Protein AF-A0A852R8W9-F1 (afdb_monomer_lite)

Radius of gyration: 17.34 Å; chains: 1; bounding box: 40×37×44 Å

Organism: NCBI:txid283878

Structure (mmCIF, N/CA/C/O backbone):
data_AF-A0A852R8W9-F1
#
_entry.id   AF-A0A852R8W9-F1
#
loop_
_atom_site.group_PDB
_atom_site.id
_atom_site.type_symbol
_atom_site.label_atom_id
_atom_site.label_alt_id
_atom_site.label_comp_id
_atom_site.label_asym_id
_atom_site.label_entity_id
_atom_site.label_seq_id
_atom_site.pdbx_PDB_ins_code
_atom_site.Cartn_x
_atom_site.Cartn_y
_atom_site.Cartn_z
_atom_site.occupancy
_atom_site.B_iso_or_equiv
_atom_site.auth_seq_id
_atom_site.auth_comp_id
_atom_site.auth_asym_id
_atom_site.auth_atom_id
_atom_site.pdbx_PDB_model_num
ATOM 1 N N . MET A 1 1 ? -13.050 2.021 -13.299 1.00 54.09 1 MET A N 1
ATOM 2 C CA . MET A 1 1 ? -12.258 0.997 -12.567 1.00 54.09 1 MET A CA 1
ATOM 3 C C . MET A 1 1 ? -11.620 -0.120 -13.431 1.00 54.09 1 MET A C 1
ATOM 5 O O . MET A 1 1 ? -11.118 -1.083 -12.865 1.00 54.09 1 MET A O 1
ATOM 9 N N . ARG A 1 2 ? -11.552 -0.036 -14.776 1.00 55.56 2 ARG A N 1
ATOM 10 C CA . ARG A 1 2 ? -10.937 -1.107 -15.606 1.00 55.56 2 ARG A CA 1
ATOM 11 C C . ARG A 1 2 ? -9.401 -1.055 -15.649 1.00 55.56 2 ARG A C 1
ATOM 13 O O . ARG A 1 2 ? -8.767 -2.098 -15.560 1.00 55.56 2 ARG A O 1
ATOM 20 N N . LEU A 1 3 ? -8.813 0.142 -15.693 1.00 57.22 3 LEU A N 1
ATOM 21 C CA . LEU A 1 3 ? -7.356 0.330 -15.791 1.00 57.22 3 LEU A CA 1
ATOM 22 C C . LEU A 1 3 ? -6.591 -0.113 -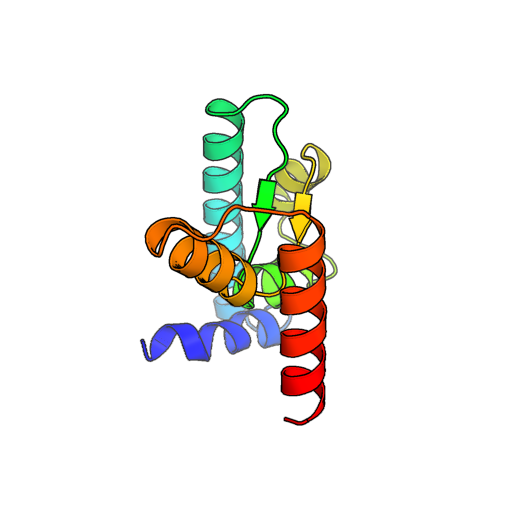14.532 1.00 57.22 3 LEU A C 1
ATOM 24 O O . LEU A 1 3 ? -5.527 -0.708 -14.643 1.00 57.22 3 LEU A O 1
ATOM 28 N N . ALA A 1 4 ? -7.157 0.081 -13.336 1.00 64.38 4 ALA A N 1
ATOM 29 C CA . ALA A 1 4 ? -6.518 -0.328 -12.080 1.00 64.38 4 ALA A CA 1
ATOM 30 C C . ALA A 1 4 ? -6.261 -1.847 -11.999 1.00 64.38 4 ALA A C 1
ATOM 32 O O . ALA A 1 4 ? -5.278 -2.278 -11.403 1.00 64.38 4 ALA A O 1
ATOM 33 N N . ARG A 1 5 ? -7.101 -2.666 -12.652 1.00 68.38 5 ARG A N 1
ATOM 34 C CA . ARG A 1 5 ? -6.920 -4.129 -12.712 1.00 68.38 5 ARG A CA 1
ATOM 35 C C . ARG A 1 5 ? -5.698 -4.529 -13.544 1.00 68.38 5 ARG A C 1
ATOM 37 O O . ARG A 1 5 ? -5.133 -5.591 -13.312 1.00 68.38 5 ARG A O 1
ATOM 44 N N . LEU A 1 6 ? -5.277 -3.672 -14.475 1.00 75.81 6 LEU A N 1
ATOM 45 C CA . LEU A 1 6 ? -4.121 -3.897 -15.343 1.00 75.81 6 LEU A CA 1
ATOM 46 C C . LEU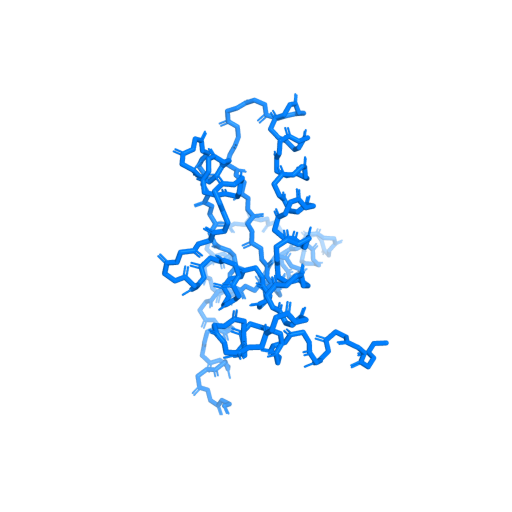 A 1 6 ? -2.806 -3.420 -14.718 1.00 75.81 6 LEU A C 1
ATOM 48 O O . LEU A 1 6 ? -1.745 -3.748 -15.238 1.00 75.81 6 LEU A O 1
ATOM 52 N N . ALA A 1 7 ? -2.845 -2.706 -13.587 1.00 78.25 7 ALA A N 1
ATOM 53 C CA . ALA A 1 7 ? -1.643 -2.185 -12.933 1.00 78.25 7 ALA A CA 1
ATOM 54 C C . ALA A 1 7 ? -0.608 -3.286 -12.646 1.00 78.25 7 ALA A C 1
ATOM 56 O O . ALA A 1 7 ? 0.589 -3.066 -12.805 1.00 78.25 7 ALA A O 1
ATOM 57 N N . LYS A 1 8 ? -1.064 -4.502 -12.307 1.00 80.88 8 LYS A N 1
ATOM 58 C CA . LYS A 1 8 ? -0.193 -5.663 -12.064 1.00 80.88 8 LYS A CA 1
ATOM 59 C C . LYS A 1 8 ? 0.690 -6.010 -13.271 1.00 80.88 8 LYS A C 1
ATOM 61 O O . LYS A 1 8 ? 1.817 -6.446 -13.068 1.00 80.88 8 L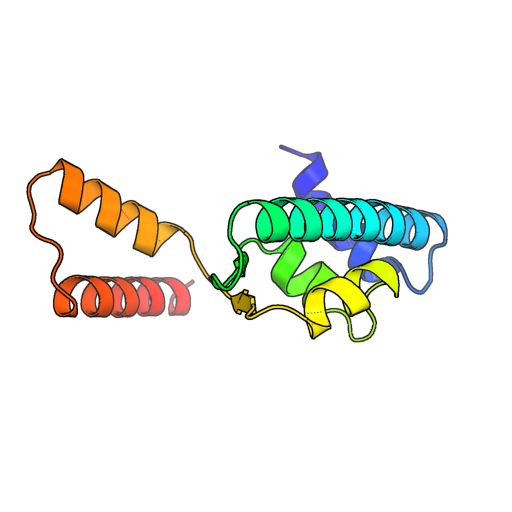YS A O 1
ATOM 66 N N . LEU A 1 9 ? 0.215 -5.796 -14.502 1.00 84.62 9 LEU A N 1
ATOM 67 C CA . LEU A 1 9 ? 0.983 -6.088 -15.718 1.00 84.62 9 LEU A CA 1
ATOM 68 C C . LEU A 1 9 ? 2.240 -5.220 -15.811 1.00 84.62 9 LEU A C 1
ATOM 70 O O . LEU A 1 9 ? 3.301 -5.723 -16.167 1.00 84.62 9 LEU A O 1
ATOM 74 N N . ALA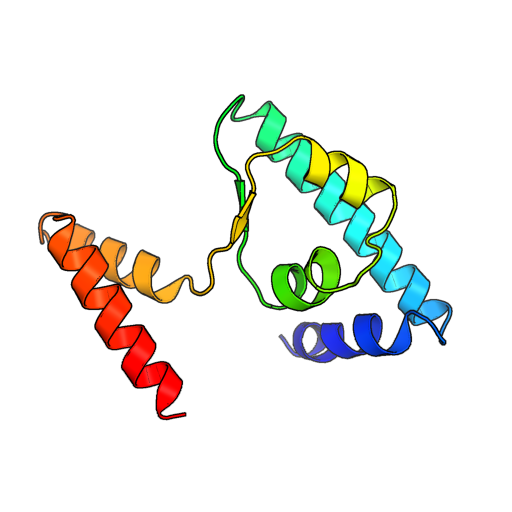 A 1 10 ? 2.149 -3.949 -15.409 1.00 85.00 10 ALA A N 1
ATOM 75 C CA . ALA A 1 10 ? 3.306 -3.060 -15.395 1.00 85.00 10 ALA A CA 1
ATOM 76 C C . ALA A 1 10 ? 4.397 -3.577 -14.441 1.00 85.00 10 ALA A C 1
ATOM 78 O O . ALA A 1 10 ? 5.566 -3.601 -14.804 1.00 85.00 10 ALA A O 1
ATOM 79 N N . PHE A 1 11 ? 4.024 -4.072 -13.255 1.00 85.25 11 PHE A N 1
ATOM 80 C CA . PHE A 1 11 ? 4.988 -4.657 -12.312 1.00 85.25 11 PHE A CA 1
ATOM 81 C C . PHE A 1 11 ? 5.555 -6.001 -12.777 1.00 85.25 11 PHE A C 1
ATOM 83 O O . PHE A 1 11 ? 6.721 -6.285 -12.521 1.00 85.25 11 PHE A O 1
ATOM 90 N N . LEU A 1 12 ? 4.750 -6.831 -13.449 1.00 86.75 12 LEU A N 1
ATOM 91 C CA . LEU A 1 12 ? 5.198 -8.132 -13.956 1.00 86.75 12 LEU A CA 1
ATOM 92 C C . LEU A 1 12 ? 6.252 -7.989 -15.060 1.00 86.75 12 LEU A C 1
ATOM 94 O O . LEU A 1 12 ? 7.193 -8.777 -15.108 1.00 86.75 12 LEU A O 1
ATOM 98 N N . HIS A 1 13 ? 6.109 -6.980 -15.921 1.00 88.50 13 HIS A N 1
ATOM 99 C CA . HIS A 1 13 ? 6.950 -6.812 -17.107 1.00 88.50 13 HIS A CA 1
ATOM 100 C C . HIS A 1 13 ? 7.994 -5.695 -16.986 1.00 88.50 13 HIS A C 1
ATOM 102 O O . HIS A 1 13 ? 8.775 -5.500 -17.913 1.00 88.50 13 HIS A O 1
ATOM 108 N N . SER A 1 14 ? 8.086 -4.988 -15.854 1.00 87.00 14 SER A N 1
ATOM 109 C CA . SER A 1 14 ? 8.984 -3.829 -15.696 1.00 87.00 14 SER A CA 1
ATOM 110 C C . SER A 1 14 ? 10.475 -4.126 -15.886 1.00 87.00 14 SER A C 1
ATOM 112 O O . SER A 1 14 ? 11.265 -3.199 -16.031 1.00 87.00 14 SER A O 1
ATOM 114 N N . ARG A 1 15 ? 10.885 -5.398 -15.858 1.00 84.81 15 ARG A N 1
ATOM 115 C CA . ARG A 1 15 ? 12.278 -5.815 -16.099 1.00 84.81 15 ARG A CA 1
ATOM 116 C C . ARG A 1 15 ? 12.599 -6.053 -17.570 1.00 84.81 15 ARG A C 1
ATOM 118 O O . ARG A 1 15 ? 13.769 -6.064 -17.931 1.00 84.81 15 ARG A O 1
ATOM 125 N N . THR A 1 16 ? 11.581 -6.294 -18.387 1.00 89.19 16 THR A N 1
ATOM 126 C CA . THR A 1 16 ? 11.725 -6.725 -19.784 1.00 89.19 16 THR A CA 1
ATOM 127 C C . THR A 1 16 ? 11.092 -5.745 -20.768 1.00 89.19 16 THR A C 1
ATOM 129 O O . THR A 1 16 ? 11.413 -5.786 -21.948 1.00 89.19 16 THR A O 1
ATOM 132 N N . ASP A 1 17 ? 10.209 -4.862 -20.299 1.00 92.19 17 ASP A N 1
ATOM 133 C CA . ASP A 1 17 ? 9.490 -3.875 -21.101 1.00 92.19 17 ASP A CA 1
ATOM 134 C C . ASP A 1 17 ? 9.785 -2.454 -20.588 1.00 92.19 17 ASP A C 1
ATOM 136 O O . ASP A 1 17 ? 9.567 -2.123 -19.418 1.00 92.19 17 ASP A O 1
ATOM 140 N N . SER A 1 18 ? 10.281 -1.595 -21.484 1.00 90.25 18 SER A N 1
ATOM 141 C CA . SER A 1 18 ? 10.689 -0.224 -2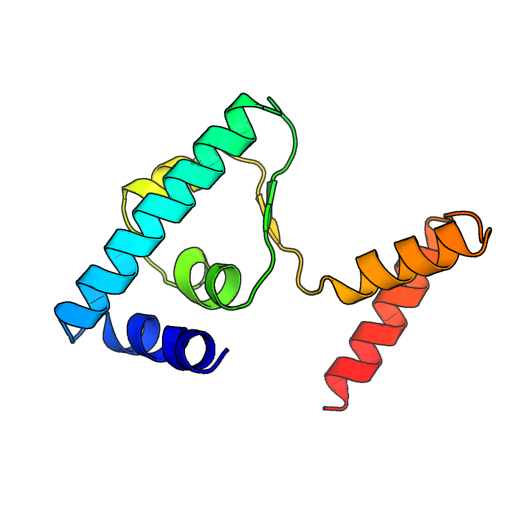1.151 1.00 90.25 18 SER A CA 1
ATOM 142 C C . SER A 1 18 ? 9.518 0.719 -20.848 1.00 90.25 18 SER A C 1
ATOM 144 O O . SER A 1 18 ? 9.675 1.659 -20.064 1.00 90.25 18 SER A O 1
ATOM 146 N N . VAL A 1 19 ? 8.335 0.481 -21.420 1.00 91.06 19 VAL A N 1
ATOM 147 C CA . VAL A 1 19 ? 7.111 1.232 -21.114 1.00 91.06 19 VAL A CA 1
ATOM 148 C C . VAL A 1 19 ? 6.609 0.832 -19.732 1.00 91.06 19 VAL A C 1
ATOM 150 O O . VAL A 1 19 ? 6.325 1.704 -18.908 1.00 91.06 19 VAL A O 1
ATOM 153 N N . ALA A 1 20 ? 6.580 -0.469 -19.436 1.00 88.25 20 ALA A N 1
ATOM 154 C CA . ALA A 1 20 ? 6.234 -0.974 -18.111 1.00 88.25 20 ALA A CA 1
ATOM 155 C C . ALA A 1 20 ? 7.186 -0.426 -17.032 1.00 88.25 20 ALA A C 1
ATOM 157 O O . ALA A 1 20 ? 6.729 0.057 -15.993 1.00 88.25 20 ALA A O 1
ATOM 158 N N . ALA A 1 21 ? 8.496 -0.412 -17.306 1.00 86.81 21 ALA A N 1
ATOM 159 C CA . ALA A 1 21 ? 9.504 0.172 -16.420 1.00 86.81 21 ALA A CA 1
ATOM 160 C C . ALA A 1 21 ? 9.236 1.659 -16.136 1.00 86.81 21 ALA A C 1
ATOM 162 O O . ALA A 1 21 ? 9.238 2.077 -14.977 1.00 86.81 21 ALA A O 1
ATOM 163 N N . LYS A 1 22 ? 8.939 2.449 -17.180 1.00 89.56 22 LYS A N 1
ATOM 164 C CA . LYS A 1 22 ? 8.602 3.877 -17.046 1.00 89.56 22 LYS A CA 1
ATOM 165 C C . LYS A 1 22 ? 7.338 4.098 -16.217 1.00 89.56 22 LYS A C 1
ATOM 167 O O . LYS A 1 22 ? 7.328 4.983 -15.367 1.00 89.56 22 LYS A O 1
ATOM 172 N N . ILE A 1 23 ? 6.291 3.297 -16.427 1.00 88.81 23 ILE A N 1
ATOM 173 C CA . ILE A 1 23 ? 5.046 3.388 -15.646 1.00 88.81 23 ILE A CA 1
ATOM 174 C C . ILE A 1 23 ? 5.326 3.131 -14.162 1.00 88.81 23 ILE A C 1
ATOM 176 O O . ILE A 1 23 ? 4.883 3.902 -13.306 1.00 88.81 23 ILE A O 1
ATOM 180 N N . VAL A 1 24 ? 6.087 2.074 -13.854 1.00 87.81 24 VAL A N 1
ATOM 181 C CA . VAL A 1 24 ? 6.452 1.739 -12.472 1.00 87.81 24 VAL A CA 1
ATOM 182 C C . VAL A 1 24 ? 7.280 2.863 -11.847 1.00 87.81 24 VAL A C 1
ATOM 184 O O . VAL A 1 24 ? 6.934 3.298 -10.750 1.00 87.81 24 VAL A O 1
ATOM 187 N N . ASP A 1 25 ? 8.298 3.383 -12.537 1.00 88.31 25 ASP A N 1
ATOM 188 C CA . ASP A 1 25 ? 9.153 4.469 -12.031 1.00 88.31 25 ASP A CA 1
ATOM 189 C C . ASP A 1 25 ? 8.374 5.769 -11.769 1.00 88.31 25 ASP A C 1
ATOM 191 O O . ASP A 1 25 ? 8.489 6.363 -10.693 1.00 88.31 25 ASP A O 1
ATOM 195 N N . VAL A 1 26 ? 7.515 6.187 -12.707 1.00 89.62 26 VAL A N 1
ATOM 196 C CA . VAL A 1 26 ? 6.664 7.373 -12.530 1.00 89.62 26 VAL A CA 1
ATOM 197 C C . VAL A 1 26 ? 5.753 7.200 -11.320 1.00 89.62 26 VAL A C 1
ATOM 199 O O . VAL A 1 26 ? 5.681 8.098 -10.478 1.00 89.62 26 VAL A O 1
ATOM 202 N N . GLY A 1 27 ? 5.087 6.052 -11.183 1.00 88.69 27 GLY A N 1
ATOM 203 C CA . GLY A 1 27 ? 4.234 5.811 -10.022 1.00 88.69 27 GLY A CA 1
ATOM 204 C C . GLY A 1 27 ? 5.027 5.742 -8.711 1.00 88.69 27 GLY A C 1
ATOM 205 O O . GLY A 1 27 ? 4.585 6.306 -7.714 1.00 88.69 27 GLY A O 1
ATOM 206 N N . ALA A 1 28 ? 6.238 5.172 -8.712 1.00 88.50 28 ALA A N 1
ATOM 207 C CA . ALA A 1 28 ? 7.098 5.133 -7.528 1.00 88.50 28 ALA A CA 1
ATOM 208 C C . ALA A 1 28 ? 7.496 6.541 -7.056 1.00 88.50 28 ALA A C 1
ATOM 210 O O . ALA A 1 28 ? 7.478 6.818 -5.857 1.00 88.50 28 ALA A O 1
ATOM 211 N N . LYS A 1 29 ? 7.789 7.459 -7.988 1.00 89.94 29 LYS A N 1
ATOM 212 C CA . LYS A 1 29 ? 8.059 8.876 -7.683 1.00 89.94 29 LYS A CA 1
ATOM 213 C C . LYS A 1 29 ? 6.856 9.576 -7.051 1.00 89.94 29 LYS A C 1
ATOM 215 O O . LYS A 1 29 ? 7.034 10.319 -6.090 1.00 89.94 29 LYS A O 1
ATOM 220 N N . HIS A 1 30 ? 5.646 9.315 -7.547 1.00 90.31 30 HIS A N 1
ATOM 221 C CA . HIS A 1 30 ? 4.426 9.885 -6.965 1.00 90.31 30 HIS A CA 1
ATOM 222 C C . HIS A 1 30 ? 4.168 9.339 -5.560 1.00 90.31 30 HIS A C 1
ATOM 224 O O . HIS A 1 30 ? 3.915 10.119 -4.648 1.00 90.31 30 HIS A O 1
ATOM 230 N N . VAL A 1 31 ? 4.311 8.024 -5.359 1.00 88.25 31 VAL A N 1
ATOM 231 C CA . VAL A 1 31 ? 4.193 7.412 -4.028 1.00 88.25 31 VAL A CA 1
ATOM 232 C C . VAL A 1 31 ? 5.221 8.014 -3.068 1.00 88.25 31 VAL A C 1
ATOM 234 O O . VAL A 1 31 ? 4.851 8.418 -1.970 1.00 88.25 31 VAL A O 1
ATOM 237 N N . ALA A 1 32 ? 6.483 8.148 -3.483 1.00 88.12 32 ALA A N 1
ATOM 238 C CA . ALA A 1 32 ? 7.525 8.778 -2.673 1.00 88.12 32 ALA A CA 1
ATOM 239 C C . ALA A 1 32 ? 7.159 10.223 -2.279 1.00 88.12 32 ALA A C 1
ATOM 241 O O . ALA A 1 32 ? 7.296 10.603 -1.117 1.00 88.12 32 ALA A O 1
ATOM 242 N N . ALA A 1 33 ? 6.626 11.015 -3.215 1.00 89.62 33 ALA A N 1
ATOM 243 C CA . ALA A 1 33 ? 6.161 12.373 -2.932 1.00 89.62 33 ALA A CA 1
ATOM 244 C C . ALA A 1 33 ? 4.993 12.396 -1.928 1.00 89.62 33 ALA A C 1
ATOM 246 O O . ALA A 1 33 ? 5.001 13.203 -0.999 1.00 89.62 33 ALA A O 1
ATOM 247 N N . THR A 1 34 ? 4.023 11.485 -2.064 1.00 87.94 34 THR A N 1
ATOM 248 C CA . THR A 1 34 ? 2.911 11.346 -1.111 1.00 87.94 34 THR A CA 1
ATOM 249 C C . THR A 1 34 ? 3.403 10.962 0.283 1.00 87.94 34 THR A C 1
ATOM 251 O O . THR A 1 34 ? 2.949 11.542 1.267 1.00 87.94 34 THR A O 1
ATOM 254 N N . LEU A 1 35 ? 4.356 10.031 0.385 1.00 85.88 35 LEU A N 1
ATOM 255 C CA . LEU A 1 35 ? 4.947 9.628 1.664 1.00 85.88 35 LEU A CA 1
ATOM 256 C C . LEU A 1 35 ? 5.672 10.792 2.337 1.00 85.88 35 LEU A C 1
ATOM 258 O O . LEU A 1 35 ? 5.475 11.036 3.527 1.00 85.88 35 LEU A O 1
ATOM 262 N N . ARG A 1 36 ? 6.451 11.557 1.569 1.00 87.69 36 ARG A N 1
ATOM 263 C CA . ARG A 1 36 ? 7.130 12.753 2.070 1.00 87.69 36 ARG A CA 1
ATOM 264 C C . ARG A 1 36 ? 6.141 13.787 2.605 1.00 87.69 36 ARG A C 1
ATOM 266 O O . ARG A 1 36 ? 6.342 14.307 3.700 1.00 87.69 36 ARG A O 1
ATOM 273 N N . ALA A 1 37 ? 5.066 14.053 1.863 1.00 87.06 37 ALA A N 1
ATOM 274 C CA . ALA A 1 37 ? 4.019 14.976 2.293 1.00 87.06 37 ALA A CA 1
ATOM 275 C C . ALA A 1 37 ? 3.329 14.493 3.581 1.00 87.06 37 ALA A C 1
ATOM 277 O O . ALA A 1 37 ? 3.195 15.263 4.528 1.00 87.06 37 ALA A O 1
ATOM 278 N N . ALA A 1 38 ? 2.974 13.206 3.660 1.00 84.38 38 ALA A N 1
ATOM 279 C CA . ALA A 1 38 ? 2.358 12.622 4.852 1.00 84.38 38 ALA A CA 1
ATOM 280 C C . ALA A 1 38 ? 3.260 12.737 6.094 1.00 84.38 38 ALA A C 1
ATOM 282 O O . ALA A 1 38 ? 2.780 13.061 7.179 1.00 84.38 38 ALA A O 1
ATOM 283 N N . ARG A 1 39 ? 4.576 12.537 5.935 1.00 83.94 39 ARG A N 1
ATOM 284 C CA . ARG A 1 39 ? 5.556 12.697 7.025 1.00 83.94 39 ARG A CA 1
ATOM 285 C C . ARG A 1 39 ? 5.666 14.135 7.508 1.00 83.94 39 ARG A C 1
ATOM 287 O O . ARG A 1 39 ? 5.758 14.353 8.712 1.00 83.94 39 ARG A O 1
ATOM 294 N N . ALA A 1 40 ? 5.640 15.101 6.592 1.00 84.56 40 ALA A N 1
ATOM 295 C CA . ALA A 1 40 ? 5.677 16.516 6.950 1.00 84.56 40 ALA A CA 1
ATOM 296 C C . ALA A 1 40 ? 4.463 16.926 7.805 1.00 84.56 40 ALA A C 1
ATOM 298 O O . ALA A 1 40 ? 4.590 17.780 8.677 1.00 84.56 40 ALA A O 1
ATOM 299 N N . SER A 1 41 ? 3.306 16.290 7.599 1.00 81.69 41 SER A N 1
ATOM 300 C CA . SER A 1 41 ? 2.078 16.558 8.360 1.00 81.69 41 SER A CA 1
ATOM 301 C C . SER A 1 41 ? 1.959 15.796 9.688 1.00 81.69 41 SER A C 1
ATOM 303 O O . SER A 1 41 ? 1.080 16.116 10.482 1.00 81.69 41 SER A O 1
ATOM 305 N N . GLY A 1 42 ? 2.799 14.787 9.941 1.00 73.75 42 GLY A N 1
ATOM 306 C CA . GLY A 1 42 ? 2.638 13.858 11.066 1.00 73.75 42 GLY A CA 1
ATOM 307 C C . GLY A 1 42 ? 3.967 13.328 11.594 1.00 73.75 42 GLY A C 1
ATOM 308 O O . GLY A 1 42 ? 4.174 12.116 11.638 1.00 73.75 42 GLY A O 1
ATOM 309 N N . ALA A 1 43 ? 4.884 14.232 11.951 1.00 72.88 43 ALA A N 1
ATOM 310 C CA . ALA A 1 43 ? 6.234 13.885 12.388 1.00 72.88 43 ALA A CA 1
ATOM 311 C C . ALA A 1 43 ? 6.230 12.803 13.488 1.00 72.88 43 ALA A C 1
ATOM 313 O O . ALA A 1 43 ? 5.601 12.956 14.532 1.00 72.88 43 ALA A O 1
ATOM 314 N N . GLY A 1 44 ? 6.941 11.700 13.240 1.00 74.25 44 GLY A N 1
ATOM 315 C CA . GLY A 1 44 ? 7.105 10.594 14.190 1.00 74.25 44 GLY A CA 1
ATOM 316 C C . GLY A 1 44 ? 5.955 9.583 14.247 1.00 74.25 44 GLY A C 1
ATOM 317 O O . GLY A 1 44 ? 6.085 8.580 14.946 1.00 74.25 44 GLY A O 1
ATOM 318 N N . LEU A 1 45 ? 4.855 9.792 13.514 1.00 82.00 45 LEU A N 1
ATOM 319 C CA . LEU A 1 45 ? 3.769 8.813 13.447 1.00 82.00 45 LEU A CA 1
ATOM 320 C C . LEU A 1 45 ? 4.063 7.705 12.420 1.00 82.00 45 LEU A C 1
ATOM 322 O O . LEU A 1 45 ? 4.657 7.974 11.370 1.00 82.00 45 LEU A O 1
ATOM 326 N N . PRO A 1 46 ? 3.621 6.460 12.686 1.00 83.75 46 PRO A N 1
ATOM 327 C CA . PRO A 1 46 ? 3.731 5.375 11.722 1.00 83.75 46 PRO A CA 1
ATOM 328 C C . PRO A 1 46 ? 2.891 5.644 10.474 1.00 83.75 46 PRO A C 1
ATOM 330 O O . PRO A 1 46 ? 1.759 6.127 10.555 1.00 83.75 46 PRO A O 1
ATOM 333 N N . ILE A 1 47 ? 3.409 5.238 9.317 1.00 84.06 47 ILE A N 1
ATOM 334 C CA . ILE A 1 47 ? 2.683 5.270 8.051 1.00 84.06 47 ILE A CA 1
ATOM 335 C C . ILE A 1 47 ? 2.041 3.906 7.824 1.00 84.06 47 ILE A C 1
ATOM 337 O O . ILE A 1 47 ? 2.713 2.901 7.581 1.00 84.06 47 ILE A O 1
ATOM 341 N N . ALA A 1 48 ? 0.712 3.883 7.877 1.00 82.94 48 ALA A N 1
ATOM 342 C CA . ALA A 1 48 ? -0.078 2.722 7.503 1.00 82.94 48 ALA A CA 1
ATOM 343 C C . ALA A 1 48 ? -0.239 2.663 5.975 1.00 82.94 48 ALA A C 1
ATOM 345 O O . ALA A 1 48 ? -0.803 3.571 5.363 1.00 82.94 48 ALA A O 1
ATOM 346 N N . CYS A 1 49 ? 0.224 1.581 5.349 1.00 80.50 49 CYS A N 1
ATOM 347 C CA . CYS A 1 49 ? 0.064 1.352 3.913 1.00 80.50 49 CYS A CA 1
ATOM 348 C C . CYS A 1 49 ? -0.852 0.159 3.652 1.00 80.50 49 CYS A C 1
ATOM 350 O O . CYS A 1 49 ? -0.618 -0.938 4.160 1.00 80.50 49 CYS A O 1
ATOM 352 N N . SER A 1 50 ? -1.851 0.360 2.795 1.00 81.56 50 SER A N 1
ATOM 353 C CA . SER A 1 50 ? -2.738 -0.697 2.309 1.00 81.56 50 SER A CA 1
ATOM 354 C C . SER A 1 50 ? -2.808 -0.701 0.782 1.00 81.56 50 SER A C 1
ATOM 356 O O . SER A 1 50 ? -2.351 0.228 0.114 1.00 81.56 50 SER A O 1
ATOM 358 N N . GLY A 1 51 ? -3.386 -1.763 0.224 1.00 79.69 51 GLY A N 1
ATOM 359 C CA . GLY A 1 51 ? -3.625 -1.891 -1.209 1.00 79.69 51 GLY A CA 1
ATOM 360 C C . GLY A 1 51 ? -2.598 -2.770 -1.919 1.00 79.69 51 GLY A C 1
ATOM 361 O O . GLY A 1 51 ? -1.389 -2.691 -1.703 1.00 79.69 51 GLY A O 1
ATOM 362 N N . SER A 1 52 ? -3.101 -3.611 -2.821 1.00 77.56 52 SER A N 1
ATOM 363 C CA . SER A 1 52 ? -2.315 -4.633 -3.521 1.00 77.56 52 SER A CA 1
ATOM 364 C C . SER A 1 52 ? -1.204 -4.058 -4.403 1.00 77.56 52 SER A C 1
ATOM 366 O O . SER A 1 52 ? -0.147 -4.670 -4.516 1.00 77.56 52 SER A O 1
ATOM 368 N N . VAL A 1 53 ? -1.404 -2.875 -4.991 1.00 80.44 53 VAL A N 1
ATOM 369 C CA . VAL A 1 53 ? -0.391 -2.193 -5.818 1.00 80.44 53 VAL A CA 1
ATOM 370 C C . VAL A 1 53 ? 0.810 -1.752 -4.982 1.00 80.44 53 VAL A C 1
ATOM 372 O O . VAL A 1 53 ? 1.950 -1.927 -5.404 1.00 80.44 53 VAL A O 1
ATOM 375 N N . LEU A 1 54 ? 0.574 -1.219 -3.782 1.00 80.25 54 LEU A N 1
ATOM 376 C CA . LEU A 1 54 ? 1.652 -0.832 -2.874 1.00 80.25 54 LEU A CA 1
ATOM 377 C C . LEU A 1 54 ? 2.320 -2.069 -2.275 1.00 80.25 54 LEU A C 1
ATOM 379 O O . LEU A 1 54 ? 3.532 -2.205 -2.380 1.00 80.25 54 LEU A O 1
ATOM 383 N N . ILE A 1 55 ? 1.541 -2.996 -1.710 1.00 79.94 55 ILE A N 1
ATOM 384 C CA . ILE A 1 55 ? 2.075 -4.157 -0.982 1.00 79.94 55 ILE A CA 1
ATOM 385 C C . ILE A 1 55 ? 2.766 -5.158 -1.918 1.00 79.94 55 ILE A C 1
ATOM 387 O O . ILE A 1 55 ? 3.888 -5.570 -1.639 1.00 79.94 55 ILE A O 1
ATOM 391 N N . HIS A 1 56 ? 2.124 -5.557 -3.020 1.00 79.12 56 HIS A N 1
ATOM 392 C CA . HIS A 1 56 ? 2.659 -6.585 -3.925 1.00 79.12 56 HIS A CA 1
ATOM 393 C C . HIS A 1 56 ? 3.421 -6.011 -5.121 1.00 79.12 56 HIS A C 1
ATOM 395 O O . HIS A 1 56 ? 4.224 -6.723 -5.718 1.00 79.12 56 HIS A O 1
ATOM 401 N N . GLY A 1 57 ? 3.171 -4.751 -5.482 1.00 82.38 57 GLY A N 1
ATOM 402 C CA . GLY A 1 57 ? 3.954 -4.038 -6.487 1.00 82.38 57 GLY A CA 1
ATOM 403 C C . GLY A 1 57 ? 5.168 -3.389 -5.837 1.00 82.38 57 GLY A C 1
ATOM 404 O O . GLY A 1 57 ? 6.221 -4.000 -5.712 1.00 82.38 57 GLY A O 1
ATOM 405 N N . TYR A 1 58 ? 5.024 -2.151 -5.384 1.00 81.94 58 TYR A N 1
ATOM 406 C CA . TYR A 1 58 ? 6.162 -1.332 -4.962 1.00 81.94 58 TYR A CA 1
ATOM 407 C C . TYR A 1 58 ? 6.972 -1.880 -3.777 1.00 81.94 58 TYR A C 1
ATOM 409 O O . TYR A 1 58 ? 8.197 -1.822 -3.809 1.00 81.94 58 TYR A O 1
ATOM 417 N N . LEU A 1 59 ? 6.311 -2.427 -2.755 1.00 77.25 59 LEU A N 1
ATOM 418 C CA . LEU A 1 59 ? 6.960 -3.001 -1.567 1.00 77.25 59 LEU A CA 1
ATOM 419 C C . LEU A 1 59 ? 7.336 -4.479 -1.740 1.00 77.25 59 LEU A C 1
ATOM 421 O O . LEU A 1 59 ? 8.123 -5.008 -0.957 1.00 77.25 59 LEU A O 1
ATOM 425 N N . GLY A 1 60 ? 6.737 -5.156 -2.724 1.00 74.62 60 GLY A N 1
ATOM 426 C CA . GLY A 1 60 ? 6.973 -6.570 -3.020 1.00 74.62 60 GLY A CA 1
ATOM 427 C C . GLY A 1 60 ? 8.102 -6.798 -4.026 1.00 74.62 60 GLY A C 1
ATOM 428 O O . GLY A 1 60 ? 8.676 -7.885 -4.086 1.00 74.62 60 GLY A O 1
ATOM 429 N N . VAL A 1 61 ? 8.449 -5.781 -4.816 1.00 69.12 61 VAL A N 1
ATOM 430 C CA . VAL A 1 61 ? 9.555 -5.840 -5.774 1.00 69.12 61 VAL A CA 1
ATOM 431 C C . VAL A 1 61 ? 10.882 -5.668 -5.027 1.00 69.12 61 VAL A C 1
ATOM 433 O O . VAL A 1 61 ? 11.080 -4.690 -4.317 1.00 69.12 61 VAL A O 1
ATOM 436 N N . LYS A 1 62 ? 11.825 -6.602 -5.229 1.00 61.62 62 LYS A N 1
ATOM 437 C CA . LYS A 1 62 ? 13.158 -6.631 -4.576 1.00 61.62 62 LYS A CA 1
ATOM 438 C C . LYS A 1 62 ? 14.013 -5.359 -4.746 1.00 61.62 62 LYS A C 1
ATOM 440 O O . LYS A 1 62 ? 15.019 -5.230 -4.063 1.00 61.62 62 LYS A O 1
ATOM 445 N N . ALA A 1 63 ? 13.650 -4.462 -5.657 1.00 59.16 63 ALA A N 1
ATOM 446 C CA . ALA A 1 63 ? 14.329 -3.192 -5.882 1.00 59.16 63 ALA A CA 1
ATOM 447 C C . ALA A 1 63 ? 13.287 -2.130 -6.278 1.00 59.16 63 ALA A C 1
ATOM 449 O O . ALA A 1 63 ? 12.995 -1.990 -7.470 1.00 59.16 63 ALA A O 1
ATOM 450 N N . PRO A 1 64 ? 12.655 -1.429 -5.318 1.00 64.50 64 PRO A N 1
ATOM 451 C CA . PRO A 1 64 ? 11.888 -0.232 -5.645 1.00 64.50 64 PRO A CA 1
ATOM 452 C C . PRO A 1 64 ? 12.810 0.813 -6.291 1.00 64.50 64 PRO A C 1
ATOM 454 O O . PRO A 1 64 ? 14.033 0.733 -6.171 1.00 64.50 64 PRO A O 1
ATOM 457 N N . SER A 1 65 ? 12.239 1.808 -6.977 1.00 69.25 65 SER A N 1
ATOM 458 C CA . SER A 1 65 ? 13.041 2.932 -7.472 1.00 69.25 65 SER A CA 1
ATOM 459 C C . SER A 1 65 ? 13.825 3.571 -6.318 1.00 69.25 65 SER A C 1
ATOM 461 O O . SER A 1 65 ? 13.349 3.602 -5.178 1.00 69.25 65 SER A O 1
ATOM 463 N N . ASN A 1 66 ? 15.002 4.132 -6.610 1.00 73.75 66 ASN A N 1
ATOM 464 C CA . ASN A 1 66 ? 15.843 4.771 -5.591 1.00 73.75 66 ASN A CA 1
ATOM 465 C C . ASN A 1 66 ? 15.077 5.837 -4.787 1.00 73.75 66 ASN A C 1
ATOM 467 O O . ASN A 1 66 ? 15.251 5.940 -3.577 1.00 73.75 66 ASN A O 1
ATOM 471 N N . SER A 1 67 ? 14.182 6.592 -5.433 1.00 76.69 67 SER A N 1
ATOM 472 C CA . SER A 1 67 ? 13.365 7.615 -4.771 1.00 76.69 67 SER A CA 1
ATOM 473 C C . SER A 1 67 ? 12.407 7.041 -3.729 1.00 76.69 67 SER A C 1
ATOM 475 O O . SER A 1 67 ? 12.251 7.624 -2.661 1.00 76.69 67 SER A O 1
ATOM 477 N N . LEU A 1 68 ? 11.774 5.902 -4.018 1.00 82.31 68 LEU A N 1
ATOM 478 C CA . LEU A 1 68 ? 10.868 5.261 -3.075 1.00 82.31 68 LEU A CA 1
ATOM 479 C C . LEU A 1 68 ? 11.643 4.540 -1.968 1.00 82.31 68 LEU A C 1
ATOM 481 O O . LEU A 1 68 ? 11.255 4.632 -0.809 1.00 82.31 68 LEU A O 1
ATOM 485 N N . ALA A 1 69 ? 12.762 3.890 -2.296 1.00 79.88 69 ALA A N 1
ATOM 486 C CA . ALA A 1 69 ? 13.622 3.234 -1.311 1.00 79.88 69 ALA A CA 1
ATOM 487 C C . ALA A 1 69 ? 14.080 4.195 -0.196 1.00 79.88 69 ALA A C 1
ATOM 489 O O . ALA A 1 69 ? 14.015 3.841 0.979 1.00 79.88 69 ALA A O 1
ATOM 490 N N . VAL A 1 70 ? 14.474 5.422 -0.560 1.00 82.38 70 VAL A N 1
ATOM 491 C CA . VAL A 1 70 ? 14.926 6.465 0.382 1.00 82.38 70 VAL A CA 1
ATOM 492 C C . VAL A 1 70 ? 13.813 6.927 1.327 1.00 82.38 70 VAL A C 1
ATOM 494 O O . VAL A 1 70 ? 14.059 7.166 2.510 1.00 82.38 70 VAL A O 1
ATOM 497 N N . GLU A 1 71 ? 12.582 7.061 0.832 1.00 84.25 71 GLU A N 1
ATOM 498 C CA . GLU A 1 71 ? 11.451 7.426 1.695 1.00 84.25 71 GLU A CA 1
ATOM 499 C C . GLU A 1 71 ? 11.043 6.262 2.606 1.00 84.25 71 GLU A C 1
ATOM 501 O O . GLU A 1 71 ? 10.668 6.484 3.757 1.00 84.25 71 GLU A O 1
ATOM 506 N N . LEU A 1 72 ? 11.163 5.022 2.119 1.00 79.75 72 LEU A N 1
ATOM 507 C CA . LEU A 1 72 ? 10.847 3.816 2.883 1.00 79.75 72 LEU A CA 1
ATOM 508 C C . LEU A 1 72 ? 11.836 3.544 4.022 1.00 79.75 72 LEU A C 1
ATOM 510 O O . LEU A 1 72 ? 11.414 3.136 5.099 1.00 79.75 72 LEU A O 1
ATOM 514 N N . SER A 1 73 ? 13.135 3.782 3.816 1.00 78.62 73 SER A N 1
ATOM 515 C CA . SER A 1 73 ? 14.169 3.477 4.818 1.00 78.62 73 SER A CA 1
ATOM 516 C C . SER A 1 73 ? 14.079 4.337 6.081 1.00 78.62 73 SER A C 1
ATOM 518 O O . SER A 1 73 ? 14.630 3.966 7.111 1.00 78.62 73 SER A O 1
ATOM 520 N N . ASN A 1 74 ? 13.405 5.487 6.005 1.00 73.06 74 ASN A N 1
ATOM 521 C CA . ASN A 1 74 ? 13.373 6.499 7.062 1.00 73.06 74 ASN A CA 1
ATOM 522 C C . ASN A 1 74 ? 12.004 6.635 7.752 1.00 73.06 74 ASN A C 1
ATOM 524 O O . ASN A 1 74 ? 11.780 7.622 8.460 1.00 73.06 74 ASN A O 1
ATOM 528 N N . ALA A 1 75 ? 11.069 5.705 7.534 1.00 75.88 75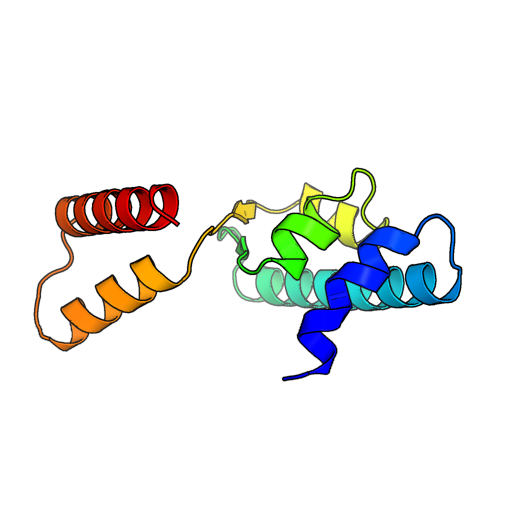 ALA A N 1
ATOM 529 C CA . ALA A 1 75 ? 9.754 5.759 8.171 1.00 75.88 75 ALA A CA 1
ATOM 530 C C . ALA A 1 75 ? 9.352 4.435 8.841 1.00 75.88 75 ALA A C 1
ATOM 532 O O . ALA A 1 75 ? 9.700 3.351 8.378 1.00 75.88 75 ALA A O 1
ATOM 533 N N . ASP A 1 76 ? 8.581 4.541 9.931 1.00 84.50 76 ASP A N 1
ATOM 534 C CA . ASP A 1 76 ? 7.895 3.404 10.560 1.00 84.50 76 ASP A CA 1
ATOM 535 C C . ASP A 1 76 ? 6.714 2.997 9.666 1.00 84.50 76 ASP A C 1
ATOM 537 O O . ASP A 1 76 ? 5.618 3.554 9.752 1.00 84.50 76 ASP A O 1
ATOM 541 N N . PHE A 1 77 ? 6.967 2.067 8.743 1.00 80.75 77 PHE A N 1
ATOM 542 C CA . PHE A 1 77 ? 5.958 1.539 7.831 1.00 80.75 77 PHE A CA 1
ATOM 543 C C . PHE A 1 77 ? 5.238 0.335 8.420 1.00 80.75 77 PHE A C 1
ATOM 545 O O . PHE A 1 77 ? 5.838 -0.706 8.692 1.00 80.75 77 PHE A O 1
ATOM 552 N N . ARG A 1 78 ? 3.909 0.430 8.488 1.00 83.62 78 ARG A N 1
ATOM 553 C CA . ARG A 1 78 ? 3.044 -0.674 8.906 1.00 83.62 78 ARG A CA 1
ATOM 554 C C . ARG A 1 78 ? 2.178 -1.119 7.745 1.00 83.62 78 ARG A C 1
ATOM 556 O O . ARG A 1 78 ? 1.431 -0.335 7.160 1.00 83.62 78 ARG A O 1
ATOM 563 N N . ARG A 1 79 ? 2.283 -2.400 7.399 1.00 80.25 79 ARG A N 1
ATOM 564 C CA . ARG A 1 79 ? 1.419 -3.012 6.388 1.00 80.25 79 ARG A CA 1
ATOM 565 C C . ARG A 1 79 ? 0.035 -3.236 6.986 1.00 80.25 79 ARG A C 1
ATOM 567 O O . ARG A 1 79 ? -0.097 -3.830 8.051 1.00 80.25 79 ARG A O 1
ATOM 574 N N . CYS A 1 80 ? -0.986 -2.792 6.268 1.00 79.06 80 CYS A N 1
ATOM 575 C CA . CYS A 1 80 ? -2.382 -3.055 6.576 1.00 79.06 80 CYS A CA 1
ATOM 576 C C . CYS A 1 80 ? -2.946 -3.938 5.467 1.00 79.06 80 CYS A C 1
ATOM 578 O O . CYS A 1 80 ? -3.140 -3.486 4.337 1.00 79.06 80 CYS A O 1
ATOM 580 N N . GLU A 1 81 ? -3.164 -5.212 5.784 1.00 69.75 81 GLU A N 1
ATOM 581 C CA . GLU A 1 81 ? -3.592 -6.203 4.792 1.00 69.75 81 GLU A CA 1
ATOM 582 C C . GLU A 1 81 ? -5.015 -5.974 4.286 1.00 69.75 81 GLU A C 1
ATOM 584 O O . GLU A 1 81 ? -5.325 -6.355 3.157 1.00 69.75 81 GLU A O 1
ATOM 589 N N . ASP A 1 82 ? -5.874 -5.365 5.107 1.00 69.00 82 ASP A N 1
ATOM 590 C CA . ASP A 1 82 ? -7.273 -5.158 4.769 1.00 69.00 82 ASP A CA 1
ATOM 591 C C . ASP A 1 82 ? -7.884 -3.967 5.522 1.00 69.00 82 ASP A C 1
ATOM 593 O O . ASP A 1 82 ? -7.739 -3.833 6.739 1.00 69.00 82 ASP A O 1
ATOM 597 N N . GLY A 1 83 ? -8.595 -3.110 4.789 1.00 72.56 83 GLY A N 1
ATOM 598 C CA . GLY A 1 83 ? -9.386 -2.022 5.360 1.00 72.56 83 GLY A CA 1
ATOM 599 C C . GLY A 1 83 ? -10.698 -2.497 5.989 1.00 72.56 83 GLY A C 1
ATOM 600 O O . GLY A 1 83 ? -11.296 -1.746 6.755 1.00 72.56 83 GLY A O 1
ATOM 601 N N . ILE A 1 84 ? -11.136 -3.733 5.714 1.00 77.25 84 ILE A N 1
ATOM 602 C CA . ILE A 1 84 ? -12.417 -4.287 6.176 1.00 77.25 84 ILE A CA 1
ATOM 603 C C . ILE A 1 84 ? -12.507 -4.320 7.704 1.00 77.25 84 ILE A C 1
ATOM 605 O O . ILE A 1 84 ? -13.532 -3.924 8.251 1.00 77.25 84 ILE A O 1
ATOM 609 N N . VAL A 1 85 ? -11.441 -4.717 8.410 1.00 73.88 85 VAL A N 1
ATOM 610 C CA . VAL A 1 85 ? -11.439 -4.720 9.887 1.00 73.88 85 VAL A CA 1
ATOM 611 C C . VAL A 1 85 ? -11.610 -3.298 10.425 1.00 73.88 85 VAL A C 1
ATOM 613 O O . VAL A 1 85 ? -12.414 -3.069 11.325 1.00 73.88 85 VAL A O 1
ATOM 616 N N . GLY A 1 86 ? -10.893 -2.329 9.848 1.00 74.44 86 GLY A N 1
ATOM 617 C CA . GLY A 1 86 ? -11.023 -0.919 10.220 1.00 74.44 86 GLY A CA 1
ATOM 618 C C . GLY A 1 86 ? -12.426 -0.378 9.945 1.00 74.44 86 GLY A C 1
ATOM 619 O O . GLY A 1 86 ? -13.017 0.258 10.813 1.00 74.44 86 GLY A O 1
ATOM 620 N N . ALA A 1 87 ? -12.988 -0.695 8.778 1.00 79.88 87 ALA A N 1
ATOM 621 C CA . ALA A 1 87 ? -14.345 -0.315 8.402 1.00 79.88 87 ALA A CA 1
ATOM 622 C C . ALA A 1 87 ? -15.400 -0.932 9.335 1.00 79.88 87 ALA A C 1
ATOM 624 O O . ALA A 1 87 ? -16.316 -0.233 9.756 1.00 79.88 87 ALA A O 1
ATOM 625 N N . ALA A 1 88 ? -15.250 -2.204 9.719 1.00 79.06 88 ALA A N 1
ATOM 626 C CA . ALA A 1 88 ? -16.144 -2.871 10.664 1.00 79.06 88 ALA A CA 1
ATOM 627 C C . ALA A 1 88 ? -16.075 -2.237 12.063 1.00 79.06 88 ALA A C 1
ATOM 629 O O . ALA A 1 88 ? -17.107 -1.985 12.677 1.00 79.06 88 ALA A O 1
ATOM 630 N N . VAL A 1 89 ? -14.870 -1.919 12.551 1.00 79.62 89 VAL A N 1
ATOM 631 C CA . VAL A 1 89 ? -14.686 -1.212 13.831 1.00 79.62 89 VAL A CA 1
ATOM 632 C C . VAL A 1 89 ? -15.307 0.187 13.790 1.00 79.62 89 VAL A C 1
ATOM 634 O O . VAL A 1 89 ? -15.913 0.606 14.774 1.00 79.62 89 VAL A O 1
ATOM 637 N N . LEU A 1 90 ? -15.179 0.907 12.671 1.00 81.19 90 LEU A N 1
ATOM 638 C CA . LEU A 1 90 ? -15.828 2.207 12.485 1.00 81.19 90 LEU A CA 1
ATOM 639 C C . LEU A 1 90 ? -17.356 2.074 12.463 1.00 81.19 90 LEU A C 1
ATOM 641 O O . LEU A 1 90 ? -18.024 2.807 13.179 1.00 81.19 90 LEU A O 1
ATOM 645 N N . ALA A 1 91 ? -17.904 1.104 11.729 1.00 82.00 91 ALA A N 1
ATOM 646 C CA . ALA A 1 91 ? -19.346 0.864 11.674 1.00 82.00 91 ALA A CA 1
ATOM 647 C C . ALA A 1 91 ? -19.935 0.509 13.051 1.00 82.00 91 ALA A C 1
ATOM 649 O O . ALA A 1 91 ? -20.980 1.028 13.430 1.00 82.00 91 ALA A O 1
ATOM 650 N N . LEU A 1 92 ? -19.245 -0.333 13.825 1.00 80.44 92 LEU A N 1
ATOM 651 C CA . LEU A 1 92 ? -19.648 -0.672 15.193 1.00 80.44 92 LEU A CA 1
ATOM 652 C C . LEU A 1 92 ? -19.576 0.540 16.126 1.00 80.44 92 LEU A C 1
ATOM 654 O O . LEU A 1 92 ? -20.452 0.712 16.968 1.00 80.44 92 LEU A O 1
ATOM 658 N N . HIS A 1 93 ? -18.572 1.401 15.952 1.00 81.62 93 HIS A N 1
ATOM 659 C CA . HIS A 1 93 ? -18.469 2.640 16.715 1.00 81.62 93 HIS A CA 1
ATOM 660 C C . HIS A 1 93 ? -19.628 3.601 16.433 1.00 81.62 93 HIS A C 1
ATOM 662 O O . HIS A 1 93 ? -20.226 4.103 17.379 1.00 81.62 93 HIS A O 1
ATOM 668 N N . GLU A 1 94 ? -19.967 3.816 15.160 1.00 83.75 94 GLU A N 1
ATOM 669 C CA . GLU A 1 94 ? -21.133 4.621 14.762 1.00 83.75 94 GLU A CA 1
ATOM 670 C C . GLU A 1 94 ? -22.448 4.019 15.284 1.00 83.75 94 GLU A C 1
ATOM 672 O O . GLU A 1 94 ? -23.379 4.742 15.623 1.00 83.75 94 GLU A O 1
ATOM 677 N N . ALA A 1 95 ? -22.510 2.692 15.435 1.00 84.00 95 ALA A N 1
ATOM 678 C CA . ALA A 1 95 ? -23.632 1.992 16.059 1.00 84.00 95 ALA A CA 1
ATOM 679 C C . ALA A 1 95 ? -23.639 2.059 17.605 1.00 84.00 95 ALA A C 1
ATOM 681 O O . ALA A 1 95 ? -24.456 1.394 18.241 1.00 84.00 95 ALA A O 1
ATOM 682 N N . GLY A 1 96 ? -22.732 2.822 18.228 1.00 84.44 96 GLY A N 1
ATOM 683 C CA . GLY A 1 96 ? -22.650 2.984 19.685 1.00 84.44 96 GLY A CA 1
ATOM 684 C C . GLY A 1 96 ? -21.977 1.822 20.426 1.00 84.44 96 GLY A C 1
ATOM 685 O O . GLY A 1 96 ? -21.981 1.790 21.657 1.00 84.44 96 GLY A O 1
ATOM 686 N N . VAL A 1 97 ? -21.371 0.870 19.711 1.00 80.88 97 VAL A N 1
ATOM 687 C CA . VAL A 1 97 ? -20.628 -0.239 20.321 1.00 80.88 97 VAL A CA 1
ATOM 688 C C . VAL A 1 97 ? -19.225 0.244 20.694 1.00 80.88 97 VAL A C 1
ATOM 690 O O . VAL A 1 97 ? -18.445 0.698 19.850 1.00 80.88 97 VAL A O 1
ATOM 693 N N . SER A 1 98 ? -18.895 0.163 21.984 1.00 73.19 98 SER A N 1
ATOM 694 C CA . SER A 1 98 ? -17.631 0.688 22.505 1.00 73.19 98 SER A CA 1
ATOM 695 C C . SER A 1 98 ? -16.423 -0.122 22.017 1.00 73.19 98 SER A C 1
ATOM 697 O O . SER A 1 98 ? -16.455 -1.351 21.922 1.00 73.19 98 SER A O 1
ATOM 699 N N . ARG A 1 99 ? -15.334 0.582 21.689 1.00 66.25 99 ARG A N 1
ATOM 700 C CA . ARG A 1 99 ? -14.126 0.007 21.082 1.00 66.25 99 ARG A CA 1
ATOM 701 C C . ARG A 1 99 ? -13.279 -0.698 22.146 1.00 66.25 99 ARG A C 1
ATOM 703 O O . ARG A 1 99 ? -12.415 -0.065 22.745 1.00 66.25 99 ARG A O 1
ATOM 710 N N . SER A 1 100 ? -13.474 -1.999 22.342 1.00 75.31 100 SER A N 1
ATOM 711 C CA . SER A 1 100 ? -12.534 -2.812 23.124 1.00 75.31 100 SER A CA 1
ATOM 712 C C . SER A 1 100 ? -11.424 -3.397 22.239 1.00 75.31 100 SER A C 1
ATOM 714 O O . SER A 1 100 ? -11.567 -3.527 21.015 1.00 75.31 100 SER A O 1
ATOM 716 N N . LYS A 1 101 ? -10.277 -3.718 22.845 1.00 74.12 101 LYS A N 1
ATOM 717 C CA . LYS A 1 101 ? -9.155 -4.374 22.154 1.00 74.12 101 LYS A CA 1
ATOM 718 C C . LYS A 1 101 ? -9.571 -5.774 21.687 1.00 74.12 101 LYS A C 1
ATOM 720 O O . LYS A 1 101 ? -9.291 -6.155 20.552 1.00 74.12 101 LYS A O 1
ATOM 725 N N . GLU A 1 102 ? -10.344 -6.457 22.521 1.00 77.12 102 GLU A N 1
ATOM 726 C CA . GLU A 1 102 ? -10.883 -7.801 22.322 1.00 77.12 102 GLU A CA 1
ATOM 727 C C . GLU A 1 102 ? -11.809 -7.860 21.098 1.00 77.12 102 GLU A C 1
ATOM 729 O O . GLU A 1 102 ? -11.748 -8.804 20.309 1.00 77.12 102 GLU A O 1
ATOM 734 N N . LEU A 1 103 ? -12.625 -6.822 20.874 1.00 76.81 103 LEU A N 1
ATOM 735 C CA . LEU A 1 103 ? -13.498 -6.730 19.700 1.00 76.81 103 LEU A CA 1
ATOM 736 C C . LEU A 1 103 ? -12.686 -6.648 18.401 1.00 76.81 103 LEU A C 1
ATOM 738 O O . LEU A 1 103 ? -13.011 -7.306 17.412 1.00 76.81 103 LEU A O 1
ATOM 742 N N . ARG A 1 104 ? -11.603 -5.862 18.401 1.00 73.62 104 ARG A N 1
ATOM 743 C CA . ARG A 1 104 ? -10.724 -5.713 17.233 1.00 73.62 104 ARG A CA 1
ATOM 744 C C . ARG A 1 104 ? -10.003 -7.022 16.906 1.00 73.62 104 ARG A C 1
ATOM 746 O O . ARG A 1 104 ? -9.918 -7.389 15.736 1.00 73.62 104 ARG A O 1
ATOM 753 N N . GLU A 1 105 ? -9.521 -7.723 17.929 1.00 79.25 105 GLU A N 1
ATOM 754 C CA . GLU A 1 105 ? -8.876 -9.034 17.792 1.00 79.25 105 GLU A CA 1
ATOM 755 C C . GLU A 1 105 ? -9.863 -10.095 17.284 1.00 79.25 105 GLU A C 1
ATOM 757 O O . GLU A 1 105 ? -9.550 -10.824 16.341 1.00 79.25 105 GLU A O 1
ATOM 762 N N . THR A 1 106 ? -11.089 -10.107 17.817 1.00 81.19 106 THR A N 1
ATOM 763 C CA . THR A 1 106 ? -12.162 -11.020 17.386 1.00 81.19 106 THR A CA 1
ATOM 764 C C . THR A 1 106 ? -12.515 -10.815 15.915 1.00 81.19 106 THR A C 1
ATOM 766 O O . THR A 1 106 ? -12.534 -11.772 15.141 1.00 81.19 106 THR A O 1
ATOM 769 N N . LEU A 1 107 ? -12.740 -9.565 15.493 1.00 77.62 107 LEU A N 1
ATOM 770 C CA . LEU A 1 107 ? -13.020 -9.249 14.090 1.00 77.62 107 LEU A CA 1
ATOM 771 C C . LEU A 1 107 ? -11.855 -9.666 13.184 1.00 77.62 107 LEU A C 1
ATOM 773 O O . LEU A 1 107 ? -12.082 -10.300 12.153 1.00 77.62 107 LEU A O 1
ATOM 777 N N . GLY A 1 108 ? -10.612 -9.374 13.581 1.00 77.88 108 GLY A N 1
ATOM 778 C CA . GLY A 1 108 ? -9.422 -9.801 12.842 1.00 77.88 108 GLY A CA 1
ATOM 779 C C . GLY A 1 108 ? -9.358 -11.320 12.638 1.00 77.88 108 GLY A C 1
ATOM 780 O O . GLY A 1 108 ? -9.090 -11.783 11.525 1.00 77.88 108 GLY A O 1
ATOM 781 N N . ALA A 1 109 ? -9.671 -12.097 13.679 1.00 78.25 109 ALA A N 1
ATOM 782 C CA . ALA A 1 109 ? -9.707 -13.557 13.614 1.00 78.25 109 ALA A CA 1
ATOM 783 C C . ALA A 1 109 ? -10.808 -14.072 12.668 1.00 78.25 109 ALA A C 1
ATOM 785 O O . ALA A 1 109 ? -10.538 -14.921 11.814 1.00 78.25 109 ALA A O 1
ATOM 786 N N . VAL A 1 110 ? -12.024 -13.521 12.762 1.00 80.88 110 VAL A N 1
ATOM 787 C CA . VAL A 1 110 ? -13.162 -13.906 11.908 1.00 80.88 110 VAL A CA 1
ATOM 788 C C . VAL A 1 110 ? -12.858 -13.642 10.432 1.00 80.88 110 VAL A C 1
ATOM 790 O O . VAL A 1 110 ? -13.025 -14.531 9.594 1.00 80.88 110 VAL A O 1
ATOM 793 N N . PHE A 1 111 ? -12.355 -12.452 10.093 1.00 76.38 111 PHE A N 1
ATOM 794 C CA . PHE A 1 111 ? -12.053 -12.118 8.697 1.00 76.38 111 PHE A CA 1
ATOM 795 C C . PHE A 1 111 ? -10.909 -12.961 8.123 1.00 76.38 111 PHE A C 1
ATOM 797 O O . PHE A 1 111 ? -10.975 -13.368 6.960 1.00 76.38 111 PHE A O 1
ATOM 804 N N . SER A 1 112 ? -9.905 -13.300 8.937 1.00 76.69 112 SER A N 1
ATOM 805 C CA . SER A 1 112 ? -8.813 -14.193 8.527 1.00 76.69 112 SER A CA 1
ATOM 806 C C . SER A 1 112 ? -9.325 -15.594 8.165 1.00 76.69 112 SER A C 1
ATOM 808 O O . SER A 1 112 ? -8.935 -16.147 7.136 1.00 76.69 112 SER A O 1
ATOM 810 N N . GLN A 1 113 ? -10.262 -16.145 8.947 1.00 76.38 113 GLN A N 1
ATOM 811 C CA . GLN A 1 113 ? -10.883 -17.444 8.654 1.00 76.38 113 GLN A CA 1
ATOM 812 C C . GLN A 1 113 ? -11.728 -17.423 7.375 1.00 76.38 113 GLN A C 1
ATOM 814 O O . GLN A 1 113 ? -11.675 -18.369 6.589 1.00 76.38 113 GLN A O 1
ATOM 819 N N . VAL A 1 114 ? -12.494 -16.353 7.139 1.00 72.88 114 VAL A N 1
ATOM 820 C CA . VAL A 1 114 ? -13.295 -16.206 5.911 1.00 72.88 114 VAL A CA 1
ATOM 821 C C . VAL A 1 114 ? -12.395 -16.126 4.677 1.00 72.88 114 VAL A C 1
ATOM 823 O O . VAL A 1 114 ? -12.709 -16.725 3.649 1.00 72.88 114 VAL A O 1
ATOM 826 N N . LYS A 1 115 ? -11.260 -15.425 4.780 1.00 68.38 115 LYS A N 1
ATOM 827 C CA . LYS A 1 115 ? -10.284 -15.288 3.692 1.00 68.38 115 LYS A CA 1
ATOM 828 C C . LYS A 1 115 ? -9.587 -16.611 3.364 1.00 68.38 115 LYS A C 1
ATOM 830 O O . LYS A 1 115 ? -9.381 -16.885 2.193 1.00 68.38 115 LYS A O 1
ATOM 835 N N . ALA A 1 116 ? -9.287 -17.443 4.363 1.00 70.31 116 ALA A N 1
ATOM 836 C CA . ALA A 1 116 ? -8.655 -18.753 4.165 1.00 70.31 116 ALA A CA 1
ATOM 837 C C . ALA A 1 116 ? -9.558 -19.798 3.476 1.00 70.31 116 ALA A C 1
ATOM 839 O O . ALA A 1 116 ? -9.068 -20.826 3.019 1.00 70.31 116 ALA A O 1
ATOM 840 N N . ARG A 1 117 ? -10.876 -19.560 3.418 1.00 69.38 117 ARG A N 1
ATOM 841 C CA . ARG A 1 117 ? -11.858 -20.450 2.771 1.00 69.38 117 ARG A CA 1
ATOM 842 C C . ARG A 1 117 ? -12.159 -20.083 1.312 1.00 69.38 117 ARG A C 1
ATOM 844 O O . ARG A 1 117 ? -12.989 -20.748 0.697 1.00 69.38 117 ARG A O 1
ATOM 851 N N . ARG A 1 118 ? -11.564 -19.008 0.794 1.00 53.41 118 ARG A N 1
ATOM 852 C CA . ARG A 1 118 ? -11.734 -18.520 -0.582 1.00 53.41 118 ARG A CA 1
ATOM 853 C C . ARG A 1 118 ? -10.471 -18.761 -1.390 1.00 53.41 118 ARG A C 1
ATOM 855 O O . ARG A 1 118 ? -10.631 -19.026 -2.598 1.00 53.41 118 ARG A O 1
#

Sequence (118 aa):
MRLARLAKLAFLHSRTDSVAAKIVDVGAKHVAATLRAARASGAGLPIACSGSVLIHGYLGVKAPSNSLAVELSNADFRRCEDGIVGAAVLALHEAGVSRSKELRETLGAVFSQVKARR

Foldseek 3Di:
DVVVVCLVVLQVCLVPDVVSVVVQLVVLLVVLVVLVVVCVVPPPDADEDEDCCVVCRQVVDPDHPPSNVVSVVPHRYDYDHDCVLVVVQVVCVVVVNDDDPVSSVVSVVVVVVVVVVD

Secondary structure (DSSP, 8-state):
--GGGGHHHHHHHTTT-HHHHHHHHHHHHHHHHHHHHHHHHSTT--EEE-SHIIIIIITTSSS--HHHHHHHHTS-EEE-S-SHHHHHHHHHHHTT----HHHHHHHHHHHHHHHHT-

InterPro domains:
  IPR043129 ATPase, nucleotide binding domain [SSF53067] (2-107)

pLDDT: mean 79.16, std 8.1, range [53.41, 92.19]